Protein AF-A0A453GFB5-F1 (afdb_monomer_lite)

Secondary structure (DSSP, 8-state):
--SS----HHHHHHHHHHHHHHTTSS-HHHHHHHHHHHTT--TT--SSHHHHHHHHHHHHHTTS-TT-TTSPP---SS-----GGG----GGGGSTT----SSPP---S---PPPTT----SS----HHHH-SPPTT---HHHHHHHT-HHHHHHTTPPP-

InterPro domains:
  IPR001563 Peptidase S10, serine carboxypeptidase [PF00450] (1-159)
  IPR001563 Peptidase S10, serine carboxypeptidase [PTHR11802] (1-159)
  IPR029058 Alpha/Beta hydrolase fold [G3DSA:3.40.50.1820] (1-83)
  IPR029058 Alpha/Beta hydrolase fold [SSF53474] (1-159)

Sequence (161 aa):
MVGNGVCDTVFDGNALVPFAHGMGLISEEIYQQAFTTCDGNYWNASDGTCESALVKIDSLISELNIYDILEPCYHGRSIKEANPQNSKLPTSFKDLGTTNKPFPVRTRMLGRAWPLRAPVKAGRVPLWQEVASGVPCMSDEVATAWLDNDGVRSAIHAQSV

Organism: Aegilops tauschii subsp. strangulata (NCBI:txid200361)

Foldseek 3Di:
DDPPDQDDQQVVQLPPLVVCVVVVLDDPVLSVQLCVVCVSGNHPDPDDSNVVSVVVSCVSCVQADPVDRPDGQPDDPDPPPPPVPDPPPDPVVVCVPDDPDPDDDPPPPDPPDDQPSDHDDPDDDDDPVRVPDDRTSDDCPVVCVQCQDPVSCVVVVHDHD

Structure (mmCIF, N/CA/C/O backbone):
data_AF-A0A453GFB5-F1
#
_entry.id   AF-A0A453GFB5-F1
#
loop_
_atom_site.group_PDB
_atom_site.id
_atom_site.type_symbol
_atom_site.label_atom_id
_atom_site.label_alt_id
_atom_site.label_comp_id
_atom_site.label_asym_id
_atom_site.label_entity_id
_atom_site.label_seq_id
_atom_site.pdbx_PDB_ins_code
_atom_site.Cartn_x
_atom_site.Cartn_y
_atom_site.Cartn_z
_atom_site.occupancy
_atom_site.B_iso_or_equiv
_atom_site.auth_seq_id
_atom_site.auth_comp_id
_atom_site.auth_asym_id
_atom_site.auth_atom_id
_atom_site.pdbx_PDB_model_num
ATOM 1 N N . MET A 1 1 ? -9.211 -21.019 6.362 1.00 70.31 1 MET A N 1
ATOM 2 C CA . MET A 1 1 ? -9.403 -19.943 5.366 1.00 70.31 1 MET A CA 1
ATOM 3 C C . MET A 1 1 ? -8.608 -18.737 5.833 1.00 70.31 1 MET A C 1
ATOM 5 O O . MET A 1 1 ? -8.735 -18.387 7.000 1.00 70.31 1 MET A O 1
ATOM 9 N N . VAL A 1 2 ? -7.776 -18.160 4.967 1.00 74.31 2 VAL A N 1
ATOM 10 C CA . VAL A 1 2 ? -6.990 -16.945 5.242 1.00 74.31 2 VAL A CA 1
ATOM 11 C C . VAL A 1 2 ? -7.566 -15.836 4.364 1.00 74.31 2 VAL A C 1
ATOM 13 O O . VAL A 1 2 ? -7.739 -16.053 3.170 1.00 74.31 2 VAL A O 1
ATOM 16 N N . GLY A 1 3 ? -7.931 -14.697 4.954 1.00 76.62 3 GLY A N 1
ATOM 17 C CA . GLY A 1 3 ? -8.470 -13.542 4.227 1.00 76.62 3 GLY A CA 1
ATOM 18 C C . GLY A 1 3 ? -7.429 -12.433 4.143 1.00 76.62 3 GLY A C 1
ATOM 19 O O . GLY A 1 3 ? -6.826 -12.117 5.166 1.00 76.62 3 GLY A O 1
ATOM 20 N N . ASN A 1 4 ? -7.227 -11.873 2.946 1.00 78.00 4 ASN A N 1
ATOM 21 C CA . ASN A 1 4 ? -6.307 -10.762 2.655 1.00 78.00 4 ASN A CA 1
ATOM 22 C C . ASN A 1 4 ? -4.927 -10.934 3.325 1.00 78.00 4 ASN A C 1
ATOM 24 O O . ASN A 1 4 ? -4.412 -10.017 3.962 1.00 78.00 4 ASN A O 1
ATOM 28 N N . GLY A 1 5 ? -4.376 -12.150 3.254 1.00 78.62 5 GLY A N 1
ATOM 29 C CA . GLY A 1 5 ? -3.103 -12.488 3.881 1.00 78.62 5 GLY A CA 1
ATOM 30 C C . GLY A 1 5 ? -1.921 -12.052 3.024 1.00 78.62 5 GLY A C 1
ATOM 31 O O . GLY A 1 5 ? -1.943 -12.244 1.813 1.00 78.62 5 GLY A O 1
ATOM 32 N N . VAL A 1 6 ? -0.883 -11.528 3.671 1.00 80.44 6 VAL A N 1
ATOM 33 C CA . VAL A 1 6 ? 0.443 -11.367 3.063 1.00 80.44 6 VAL A CA 1
ATOM 34 C C . VAL A 1 6 ? 1.076 -12.753 2.974 1.00 80.44 6 VAL A C 1
ATOM 36 O O . VAL A 1 6 ? 1.199 -13.438 3.994 1.00 80.44 6 VAL A O 1
ATOM 39 N N . CYS A 1 7 ? 1.419 -13.182 1.766 1.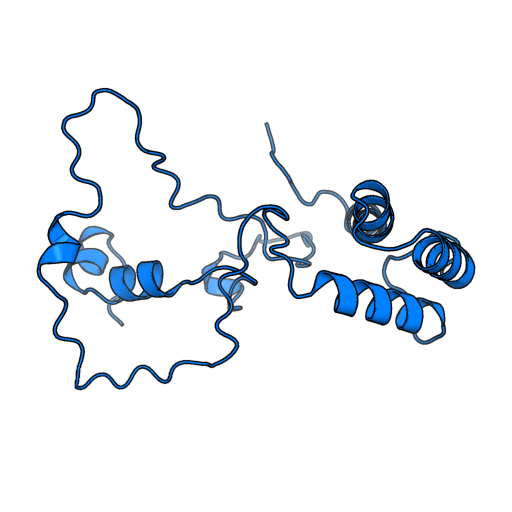00 81.44 7 CYS A N 1
ATOM 40 C CA . CYS A 1 7 ? 1.853 -14.546 1.472 1.00 81.44 7 CYS A CA 1
ATOM 41 C C . CYS A 1 7 ? 3.274 -14.594 0.909 1.00 81.44 7 CYS A C 1
ATOM 43 O O . CYS A 1 7 ? 4.041 -15.478 1.286 1.00 81.44 7 CYS A O 1
ATOM 45 N N . ASP A 1 8 ? 3.630 -13.655 0.033 1.00 87.44 8 ASP A N 1
ATOM 46 C CA . ASP A 1 8 ? 4.936 -13.608 -0.619 1.00 87.44 8 ASP A CA 1
ATOM 47 C C . ASP A 1 8 ? 5.337 -12.155 -0.861 1.00 87.44 8 ASP A C 1
ATOM 49 O O . ASP A 1 8 ? 4.633 -11.396 -1.519 1.00 87.44 8 ASP A O 1
ATOM 53 N N . THR A 1 9 ? 6.494 -11.756 -0.339 1.00 84.56 9 THR A N 1
ATOM 54 C CA . THR A 1 9 ? 6.912 -10.351 -0.360 1.00 84.56 9 THR A CA 1
ATOM 55 C C . THR A 1 9 ? 7.123 -9.806 -1.769 1.00 84.56 9 THR A C 1
ATOM 57 O O . THR A 1 9 ? 6.911 -8.619 -1.992 1.00 84.56 9 THR A O 1
ATOM 60 N N . VAL A 1 10 ? 7.538 -10.651 -2.717 1.00 89.88 10 VAL A N 1
ATOM 61 C CA . VAL A 1 10 ? 7.799 -10.233 -4.099 1.00 89.88 10 VAL A CA 1
ATOM 62 C C . VAL A 1 10 ? 6.486 -10.132 -4.863 1.00 89.88 10 VAL A C 1
ATOM 64 O O . VAL A 1 10 ? 6.251 -9.142 -5.553 1.00 89.88 10 VAL A O 1
ATOM 67 N N . PHE A 1 11 ? 5.613 -11.127 -4.728 1.00 89.69 11 PHE A N 1
ATOM 68 C CA . PHE A 1 11 ? 4.304 -11.135 -5.370 1.00 89.69 11 PHE A CA 1
ATOM 69 C C . PHE A 1 11 ? 3.411 -10.013 -4.829 1.00 89.69 11 PHE A C 1
ATOM 71 O O . PHE A 1 11 ? 2.910 -9.196 -5.602 1.00 89.69 11 PHE A O 1
ATOM 78 N N . ASP A 1 12 ? 3.278 -9.915 -3.505 1.00 88.62 12 ASP A N 1
ATOM 79 C CA . ASP A 1 12 ? 2.466 -8.890 -2.844 1.00 88.62 12 ASP A CA 1
ATOM 80 C C . ASP A 1 12 ? 3.045 -7.487 -3.091 1.00 88.62 12 ASP A C 1
ATOM 82 O O . ASP A 1 12 ? 2.302 -6.530 -3.313 1.00 88.62 12 ASP A O 1
ATOM 86 N N . GLY A 1 13 ? 4.377 -7.366 -3.128 1.00 87.94 13 GLY A N 1
ATOM 87 C CA . GLY A 1 13 ? 5.081 -6.124 -3.449 1.00 87.94 13 GLY A CA 1
ATOM 88 C C . GLY A 1 13 ? 4.827 -5.618 -4.870 1.00 87.94 13 GLY A C 1
ATOM 89 O O . GLY A 1 13 ? 4.761 -4.411 -5.093 1.00 87.94 13 GLY A O 1
ATOM 90 N N . ASN A 1 14 ? 4.624 -6.531 -5.819 1.00 92.75 14 ASN A N 1
ATOM 91 C CA . ASN A 1 14 ? 4.309 -6.208 -7.208 1.00 92.75 14 ASN A CA 1
ATOM 92 C C . ASN A 1 14 ? 2.813 -5.967 -7.468 1.00 92.75 14 ASN A C 1
ATOM 94 O O . ASN A 1 14 ? 2.451 -5.452 -8.524 1.00 92.75 14 ASN A O 1
ATOM 98 N N . ALA A 1 15 ? 1.929 -6.307 -6.529 1.00 92.62 15 ALA A N 1
ATOM 99 C CA . ALA A 1 15 ? 0.485 -6.276 -6.754 1.00 92.62 15 ALA A CA 1
ATOM 100 C C . ALA A 1 15 ? -0.138 -4.868 -6.682 1.00 92.62 15 ALA A C 1
ATOM 102 O O . ALA A 1 15 ? -1.193 -4.631 -7.272 1.00 92.62 15 ALA A O 1
ATOM 103 N N . LEU A 1 16 ? 0.491 -3.920 -5.976 1.00 91.19 16 LEU A N 1
ATOM 104 C CA . LEU A 1 16 ? -0.122 -2.617 -5.682 1.00 91.19 16 LEU A CA 1
ATOM 105 C C . LEU A 1 16 ? -0.322 -1.741 -6.928 1.00 91.19 16 LEU A C 1
ATOM 107 O O . LEU A 1 16 ? -1.389 -1.159 -7.104 1.00 91.19 16 LEU A O 1
ATOM 111 N N . VAL A 1 17 ? 0.689 -1.647 -7.794 1.00 95.19 17 VAL A N 1
ATOM 112 C CA . VAL A 1 17 ? 0.636 -0.830 -9.019 1.00 95.19 17 VAL A CA 1
ATOM 113 C C . VAL A 1 17 ? -0.466 -1.297 -9.986 1.00 95.19 17 VAL A C 1
ATOM 115 O O . VAL A 1 17 ? -1.300 -0.469 -10.362 1.00 95.19 17 VAL A O 1
ATOM 118 N N . PRO A 1 18 ? -0.557 -2.591 -10.363 1.00 96.38 18 PRO A N 1
ATOM 119 C CA . PRO A 1 18 ? -1.638 -3.061 -11.225 1.00 96.38 18 PRO A CA 1
ATOM 120 C C . PRO A 1 18 ? -3.011 -2.991 -10.543 1.00 96.38 18 PRO A C 1
ATOM 122 O O . PRO A 1 18 ? -3.999 -2.718 -11.222 1.00 96.38 18 PRO A O 1
ATOM 125 N N . PHE A 1 19 ? -3.094 -3.165 -9.218 1.00 95.38 19 PHE A N 1
ATOM 126 C CA . PHE A 1 19 ? -4.338 -2.937 -8.476 1.00 95.38 19 PHE A CA 1
ATOM 127 C C . PHE A 1 19 ? -4.804 -1.479 -8.586 1.00 95.38 19 PHE A C 1
ATOM 129 O O . PHE A 1 19 ? -5.955 -1.228 -8.942 1.00 95.38 19 PHE A O 1
ATOM 136 N N . ALA A 1 20 ? -3.914 -0.515 -8.333 1.00 96.00 20 ALA A N 1
ATOM 137 C CA . ALA A 1 20 ? -4.237 0.907 -8.412 1.00 96.00 20 ALA A CA 1
ATOM 138 C C . ALA A 1 20 ? -4.720 1.302 -9.814 1.00 96.00 20 ALA A C 1
ATOM 140 O O . ALA A 1 20 ? -5.684 2.055 -9.943 1.00 96.00 20 ALA A O 1
ATOM 141 N N . HIS A 1 21 ? -4.101 0.749 -10.859 1.00 97.56 21 HIS A N 1
ATOM 142 C CA . HIS A 1 21 ? -4.549 0.954 -12.231 1.00 97.56 21 HIS A CA 1
ATOM 143 C C . HIS A 1 21 ? -5.917 0.308 -12.505 1.00 97.56 21 HIS A C 1
ATOM 145 O O . HIS A 1 21 ? -6.826 0.976 -12.992 1.00 97.56 21 HIS A O 1
ATOM 151 N N . GLY A 1 22 ? -6.103 -0.963 -12.134 1.00 96.94 22 GLY A N 1
ATOM 152 C CA . GLY A 1 22 ? -7.358 -1.693 -12.351 1.00 96.94 22 GLY A CA 1
ATOM 153 C C . GLY A 1 22 ? -8.564 -1.093 -11.622 1.00 96.94 22 GLY A C 1
ATOM 154 O O . GLY A 1 22 ? -9.695 -1.236 -12.082 1.00 96.94 22 GLY A O 1
ATOM 155 N N . MET A 1 23 ? -8.323 -0.380 -10.520 1.00 95.81 23 MET A N 1
ATOM 156 C CA . MET A 1 23 ? -9.341 0.363 -9.772 1.00 95.81 23 MET A CA 1
ATOM 157 C C . MET A 1 23 ? -9.511 1.818 -10.242 1.00 95.81 23 MET A C 1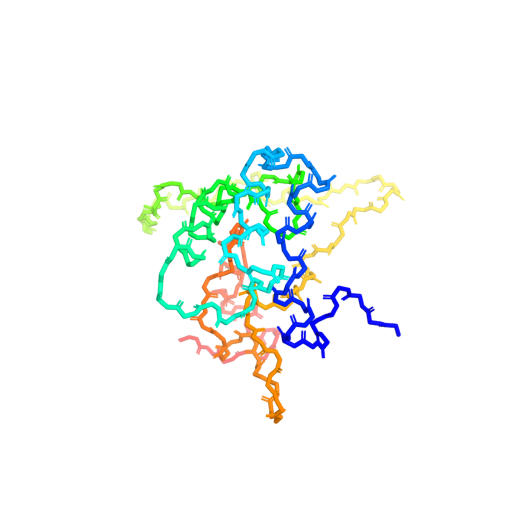
ATOM 159 O O . MET A 1 23 ? -10.326 2.545 -9.678 1.00 95.81 23 MET A O 1
ATOM 163 N N . GLY A 1 24 ? -8.759 2.258 -11.257 1.00 96.06 24 GLY A N 1
ATOM 164 C CA . GLY A 1 24 ? -8.829 3.617 -11.801 1.00 96.06 24 GLY A CA 1
ATOM 165 C C . GLY A 1 24 ? -8.260 4.702 -10.881 1.00 96.06 24 GLY A C 1
ATOM 166 O O . GLY A 1 24 ? -8.620 5.867 -11.022 1.00 96.06 24 GLY A O 1
ATOM 167 N N . LEU A 1 25 ? -7.392 4.339 -9.930 1.00 95.88 25 LEU A N 1
ATOM 168 C CA . LEU A 1 25 ? -6.759 5.278 -8.992 1.00 95.88 25 LEU A CA 1
ATOM 169 C C . LEU A 1 25 ? -5.580 6.033 -9.624 1.00 95.88 25 LEU A C 1
ATOM 171 O O . LEU A 1 25 ? -5.207 7.108 -9.160 1.00 95.88 25 LEU A O 1
ATOM 175 N N . ILE A 1 26 ? -4.993 5.475 -10.684 1.00 97.56 26 ILE A N 1
ATOM 176 C CA . ILE A 1 26 ? -3.927 6.086 -11.486 1.00 97.56 26 ILE A CA 1
ATOM 177 C C . ILE A 1 26 ? -4.282 6.006 -12.975 1.00 97.56 26 ILE A C 1
ATOM 179 O O . ILE A 1 26 ? -5.003 5.099 -13.389 1.00 97.56 26 ILE A O 1
ATOM 183 N N . SER A 1 27 ? -3.780 6.948 -13.782 1.00 98.12 27 SER A N 1
ATOM 184 C CA . SER A 1 27 ? -4.019 6.946 -15.231 1.00 98.12 27 SER A CA 1
ATOM 185 C C . SER A 1 27 ? -3.197 5.875 -15.954 1.00 98.12 27 SER A C 1
ATOM 187 O O . SER A 1 27 ? -2.142 5.454 -15.470 1.00 98.12 27 SER A O 1
ATOM 189 N N . GLU A 1 28 ? -3.652 5.490 -17.151 1.00 98.06 28 GLU A N 1
ATOM 190 C CA . GLU A 1 28 ? -2.919 4.599 -18.062 1.00 98.06 28 GLU A CA 1
ATOM 191 C C . GLU A 1 28 ? -1.496 5.122 -18.325 1.00 98.06 28 GLU A C 1
ATOM 193 O O . GLU A 1 28 ? -0.548 4.344 -18.318 1.00 98.06 28 GLU A O 1
ATOM 198 N N . GLU A 1 29 ? -1.298 6.440 -18.480 1.00 98.06 29 GLU A N 1
ATOM 199 C CA . GLU A 1 29 ? 0.047 6.981 -18.730 1.00 98.06 29 GLU A CA 1
ATOM 200 C C . GLU A 1 29 ? 0.984 6.774 -17.535 1.00 98.06 29 GLU A C 1
ATOM 202 O O . GLU A 1 29 ? 2.157 6.446 -17.716 1.00 98.06 29 GLU A O 1
ATOM 207 N N . ILE A 1 30 ? 0.478 6.947 -16.308 1.00 97.75 30 ILE A N 1
ATOM 208 C CA . ILE A 1 30 ? 1.256 6.727 -15.081 1.00 97.75 30 ILE A CA 1
ATOM 209 C C . ILE A 1 30 ? 1.592 5.243 -14.935 1.00 97.75 30 ILE A C 1
ATOM 211 O O . ILE A 1 30 ? 2.728 4.902 -14.596 1.00 97.75 30 ILE A O 1
ATOM 215 N N . TYR A 1 31 ? 0.627 4.368 -15.220 1.00 97.81 31 TYR A N 1
ATOM 216 C CA . TYR A 1 31 ? 0.833 2.926 -15.196 1.00 97.81 31 TYR A CA 1
ATOM 217 C C . TYR A 1 31 ? 1.886 2.489 -16.222 1.00 97.81 31 TYR A C 1
ATOM 219 O O . TYR A 1 31 ? 2.847 1.818 -15.849 1.00 97.81 31 TYR A O 1
ATOM 227 N N . GLN A 1 32 ? 1.775 2.924 -17.480 1.00 97.75 32 GLN A N 1
ATOM 228 C CA . GLN A 1 32 ? 2.739 2.586 -18.533 1.00 97.75 32 GLN A CA 1
ATOM 229 C C . GLN A 1 32 ? 4.132 3.143 -18.244 1.00 97.75 32 GLN A C 1
ATOM 231 O O . GLN A 1 32 ? 5.133 2.462 -18.484 1.00 97.75 32 GLN A O 1
ATOM 236 N N . GLN A 1 33 ? 4.210 4.352 -17.678 1.00 96.12 33 GLN A N 1
ATOM 237 C CA . GLN A 1 33 ? 5.474 4.930 -17.231 1.00 96.12 33 GLN A CA 1
ATOM 238 C C . GLN A 1 33 ? 6.144 4.019 -16.198 1.00 96.12 33 GLN A C 1
ATOM 240 O O . GLN A 1 33 ? 7.303 3.663 -16.385 1.00 96.12 33 GLN A O 1
ATOM 245 N N . ALA A 1 34 ? 5.420 3.617 -15.150 1.00 96.06 34 ALA A N 1
ATOM 246 C CA . ALA A 1 34 ? 5.948 2.731 -14.116 1.00 96.06 34 ALA A CA 1
ATOM 247 C C . ALA A 1 34 ? 6.274 1.333 -14.658 1.00 96.06 34 ALA A C 1
ATOM 249 O O . ALA A 1 34 ? 7.317 0.780 -14.333 1.00 96.06 34 ALA A O 1
ATOM 250 N N . PHE A 1 35 ? 5.420 0.762 -15.510 1.00 95.94 35 PHE A N 1
ATOM 251 C CA . PHE A 1 35 ? 5.669 -0.531 -16.149 1.00 95.94 35 PHE A CA 1
ATOM 252 C C . PHE A 1 35 ? 6.975 -0.517 -16.954 1.00 95.94 35 PHE A C 1
ATOM 254 O O . PHE A 1 35 ? 7.787 -1.426 -16.814 1.00 95.94 35 PHE A O 1
ATOM 261 N N . THR A 1 36 ? 7.210 0.547 -17.726 1.00 95.94 36 THR A N 1
ATOM 262 C CA . THR A 1 36 ? 8.412 0.696 -18.557 1.00 95.94 36 THR A CA 1
ATOM 263 C C . THR A 1 36 ? 9.663 0.960 -17.722 1.00 95.94 36 THR A C 1
ATOM 265 O O . THR A 1 36 ? 10.703 0.360 -17.975 1.00 95.94 36 THR A O 1
ATOM 268 N N . THR A 1 37 ? 9.600 1.859 -16.733 1.00 94.88 37 THR A N 1
ATOM 269 C CA . THR A 1 37 ? 10.783 2.201 -15.924 1.00 94.88 37 THR A CA 1
ATOM 270 C C . THR A 1 37 ? 11.177 1.096 -14.954 1.00 94.88 37 THR A C 1
ATOM 272 O O . THR A 1 37 ? 12.353 1.000 -14.613 1.00 94.88 37 THR A O 1
ATOM 275 N N . CYS A 1 38 ? 10.219 0.276 -14.521 1.00 94.38 38 CYS A N 1
ATOM 276 C CA . CYS A 1 38 ? 10.434 -0.817 -13.577 1.00 94.38 38 CYS A CA 1
ATOM 277 C C . CYS A 1 38 ? 10.519 -2.203 -14.238 1.00 94.38 38 CYS A C 1
ATOM 279 O O . CYS A 1 38 ? 10.667 -3.189 -13.524 1.00 94.38 38 CYS A O 1
ATOM 281 N N . ASP A 1 39 ? 10.390 -2.302 -15.567 1.00 93.56 39 ASP A N 1
ATOM 282 C CA . ASP A 1 39 ? 10.349 -3.573 -16.316 1.00 93.56 39 ASP A CA 1
ATOM 283 C C . ASP A 1 39 ? 9.330 -4.577 -15.731 1.00 93.56 39 ASP A C 1
ATOM 285 O O . ASP A 1 39 ? 9.591 -5.766 -15.549 1.00 93.56 39 ASP A O 1
ATOM 289 N N . GLY A 1 40 ? 8.169 -4.058 -15.319 1.00 90.50 40 GLY A N 1
ATOM 290 C CA . GLY A 1 40 ? 7.122 -4.830 -14.643 1.00 90.50 40 GLY A CA 1
ATOM 291 C C . GLY A 1 40 ? 7.450 -5.320 -13.222 1.00 90.50 40 GLY A C 1
ATOM 292 O O . GLY A 1 40 ? 6.623 -6.021 -12.640 1.00 90.50 40 GLY A O 1
ATOM 293 N N . ASN A 1 41 ? 8.602 -4.958 -12.642 1.00 93.31 41 ASN A N 1
ATOM 294 C CA . ASN A 1 41 ? 8.989 -5.289 -11.269 1.00 93.31 41 ASN A CA 1
ATOM 295 C C . ASN A 1 41 ? 9.032 -4.042 -10.367 1.00 93.31 41 ASN A C 1
ATOM 297 O O . ASN A 1 41 ? 10.019 -3.316 -10.286 1.00 93.31 41 ASN A O 1
ATOM 301 N N . TYR A 1 42 ? 7.943 -3.826 -9.645 1.00 92.81 42 TYR A N 1
ATOM 302 C CA . TYR A 1 42 ? 7.732 -2.754 -8.675 1.00 92.81 42 TYR A CA 1
ATOM 303 C C . TYR A 1 42 ? 8.285 -3.081 -7.278 1.00 92.81 42 TYR A C 1
ATOM 305 O O . TYR A 1 42 ? 8.305 -2.217 -6.400 1.00 92.81 42 TYR A O 1
ATOM 313 N N . TRP A 1 43 ? 8.703 -4.327 -7.039 1.00 91.25 43 TRP A N 1
ATOM 314 C CA . TRP A 1 43 ? 9.239 -4.755 -5.751 1.00 91.25 43 TRP A CA 1
ATOM 315 C C . TRP A 1 43 ? 10.730 -4.439 -5.619 1.00 91.25 43 TRP A C 1
ATOM 317 O O . TRP A 1 43 ? 11.530 -4.782 -6.487 1.00 91.25 43 TRP A O 1
ATOM 327 N N . ASN A 1 44 ? 11.108 -3.869 -4.468 1.00 85.31 44 ASN A N 1
ATOM 328 C CA . ASN A 1 44 ? 12.500 -3.588 -4.103 1.00 85.31 44 ASN A CA 1
ATOM 329 C C . ASN A 1 44 ? 13.264 -2.819 -5.199 1.00 85.31 44 ASN A C 1
ATOM 331 O O . ASN A 1 44 ? 14.421 -3.123 -5.491 1.00 85.31 44 ASN A O 1
ATOM 335 N N . ALA A 1 45 ? 12.586 -1.852 -5.823 1.00 84.69 45 ALA A N 1
ATOM 336 C CA . ALA A 1 45 ? 13.202 -0.950 -6.778 1.00 84.69 45 ALA A CA 1
ATOM 337 C C . ALA A 1 45 ? 14.321 -0.165 -6.085 1.00 84.69 45 ALA A C 1
ATOM 339 O O . ALA A 1 45 ? 14.077 0.535 -5.103 1.00 84.69 45 ALA A O 1
ATOM 340 N N . SER A 1 46 ? 15.542 -0.306 -6.587 1.00 73.25 46 SER A N 1
ATOM 341 C CA . SER A 1 46 ? 16.700 0.470 -6.155 1.00 73.25 46 SER A CA 1
ATOM 342 C C . SER A 1 46 ? 16.829 1.759 -6.969 1.00 73.25 46 SER A C 1
ATOM 344 O O . SER A 1 46 ? 16.420 1.801 -8.132 1.00 73.25 46 SER A O 1
ATOM 346 N N . ASP A 1 47 ? 17.390 2.784 -6.321 1.00 68.19 47 ASP A N 1
ATOM 347 C CA . ASP A 1 47 ? 17.591 4.170 -6.758 1.00 68.19 47 ASP A CA 1
ATOM 348 C C . ASP A 1 47 ? 17.510 4.407 -8.277 1.00 68.19 47 ASP A C 1
ATOM 350 O O . AS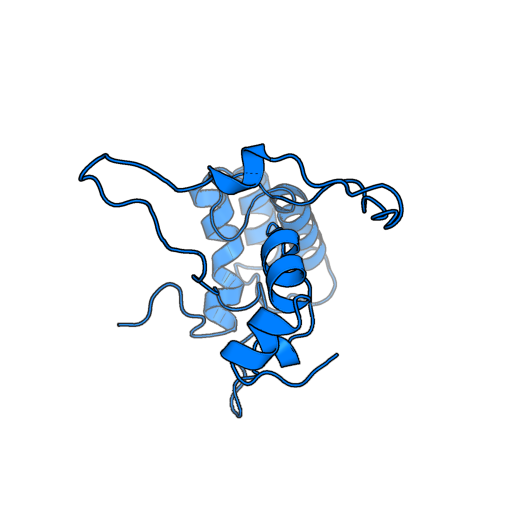P A 1 47 ? 18.308 3.882 -9.062 1.00 68.19 47 ASP A O 1
ATOM 354 N N . GLY A 1 48 ? 16.566 5.255 -8.703 1.00 87.88 48 GLY A N 1
ATOM 355 C CA . GLY A 1 48 ? 16.443 5.652 -10.108 1.00 87.88 48 GLY A CA 1
ATOM 356 C C . GLY A 1 48 ? 15.050 6.100 -10.555 1.00 87.88 48 GLY A C 1
ATOM 357 O O . GLY A 1 48 ? 14.217 6.585 -9.786 1.00 87.88 48 GLY A O 1
ATOM 358 N N . THR A 1 49 ? 14.788 5.953 -11.857 1.00 91.88 49 THR A N 1
ATOM 359 C CA . THR A 1 49 ? 13.525 6.363 -12.497 1.00 91.88 49 THR A CA 1
ATOM 360 C C . THR A 1 49 ? 12.343 5.474 -12.111 1.00 91.88 49 THR A C 1
ATOM 362 O O . THR A 1 49 ? 11.216 5.970 -12.064 1.00 91.88 49 THR A O 1
ATOM 365 N N . CYS A 1 50 ? 12.578 4.193 -11.803 1.00 93.69 50 CYS A N 1
ATOM 366 C CA . CYS A 1 50 ? 11.548 3.301 -11.267 1.00 93.69 50 CYS A CA 1
ATOM 367 C C . CYS A 1 50 ? 11.083 3.772 -9.884 1.00 93.69 50 CYS A C 1
ATOM 369 O O . CYS A 1 50 ? 9.896 4.019 -9.697 1.00 93.69 50 CYS A O 1
ATOM 371 N N . GLU A 1 51 ? 12.011 4.007 -8.952 1.00 93.69 51 GLU A N 1
ATOM 372 C CA . GLU A 1 51 ? 11.688 4.530 -7.619 1.00 93.69 51 GLU A CA 1
ATOM 373 C C . GLU A 1 51 ? 10.905 5.847 -7.709 1.00 93.69 51 GLU A C 1
ATOM 375 O O . GLU A 1 51 ? 9.858 5.995 -7.084 1.00 93.69 51 GLU A O 1
ATOM 380 N N . SER A 1 52 ? 11.339 6.771 -8.571 1.00 94.50 52 SER A N 1
ATOM 381 C CA . SER A 1 52 ? 10.633 8.041 -8.794 1.00 94.50 52 SER A CA 1
ATOM 382 C C . SER A 1 52 ? 9.191 7.837 -9.287 1.00 94.50 52 SER A C 1
ATOM 384 O O . SER A 1 52 ? 8.279 8.554 -8.867 1.00 94.50 52 SER A O 1
ATOM 386 N N . ALA A 1 53 ? 8.963 6.856 -10.167 1.00 95.25 53 ALA A N 1
ATOM 387 C CA . ALA A 1 53 ? 7.624 6.503 -10.635 1.00 95.25 53 ALA A CA 1
ATOM 388 C C . ALA A 1 53 ? 6.773 5.887 -9.511 1.00 95.25 53 ALA A C 1
ATOM 390 O O . ALA A 1 53 ? 5.599 6.238 -9.372 1.00 95.25 53 ALA A O 1
ATOM 391 N N . LEU A 1 54 ? 7.364 5.034 -8.671 1.00 95.12 54 LEU A N 1
ATOM 392 C CA . LEU A 1 54 ? 6.689 4.424 -7.524 1.00 95.12 54 LEU A CA 1
ATOM 393 C C . LEU A 1 54 ? 6.332 5.452 -6.447 1.00 95.12 54 LEU A C 1
ATOM 395 O O . LEU A 1 54 ? 5.206 5.436 -5.958 1.00 95.12 54 LEU A O 1
ATOM 399 N N . VAL A 1 55 ? 7.227 6.391 -6.130 1.00 93.94 55 VAL A N 1
ATOM 400 C CA . VAL A 1 55 ? 6.958 7.500 -5.195 1.00 93.94 55 VAL A CA 1
ATOM 401 C C . VAL A 1 55 ? 5.814 8.373 -5.705 1.00 93.94 55 VAL A C 1
ATOM 403 O O . VAL A 1 55 ? 4.935 8.763 -4.936 1.00 93.94 55 VAL A O 1
ATOM 406 N N . LYS A 1 56 ? 5.777 8.649 -7.014 1.00 95.38 56 LYS A N 1
ATOM 407 C CA . LYS A 1 56 ? 4.663 9.378 -7.628 1.00 95.38 56 LYS A CA 1
ATOM 408 C C . LYS A 1 56 ? 3.344 8.622 -7.447 1.00 95.38 56 LYS A C 1
ATOM 410 O O . LYS A 1 56 ? 2.369 9.235 -7.020 1.00 95.38 56 LYS A O 1
ATOM 415 N N . ILE A 1 57 ? 3.310 7.318 -7.727 1.00 95.38 57 ILE A N 1
ATOM 416 C CA . ILE A 1 57 ? 2.114 6.487 -7.509 1.00 95.38 57 ILE A CA 1
ATOM 417 C C . ILE A 1 57 ? 1.702 6.508 -6.035 1.00 95.38 57 ILE A C 1
ATOM 419 O O . ILE A 1 57 ? 0.533 6.752 -5.750 1.00 95.38 57 ILE A O 1
ATOM 423 N N . ASP A 1 58 ? 2.648 6.325 -5.112 1.00 91.88 58 ASP A N 1
ATOM 424 C CA . ASP A 1 58 ? 2.385 6.335 -3.671 1.00 91.88 58 ASP A CA 1
ATOM 425 C C . ASP A 1 58 ? 1.756 7.657 -3.225 1.00 91.88 58 ASP A C 1
ATOM 427 O O . ASP A 1 58 ? 0.744 7.668 -2.529 1.00 91.88 58 ASP A O 1
ATOM 431 N N . SER A 1 59 ? 2.283 8.785 -3.711 1.00 92.25 59 SER A N 1
ATOM 432 C CA . SER A 1 59 ? 1.736 10.105 -3.394 1.00 92.25 59 SER A CA 1
ATOM 433 C C . SER A 1 59 ? 0.283 10.280 -3.853 1.00 92.25 59 SER A C 1
ATOM 435 O O . SER A 1 59 ? -0.512 10.872 -3.124 1.00 92.25 59 SER A O 1
ATOM 437 N N . LEU A 1 60 ? -0.091 9.719 -5.009 1.00 92.31 60 LEU A N 1
ATOM 438 C CA . LEU A 1 60 ? -1.445 9.826 -5.567 1.00 92.31 60 LEU A CA 1
ATOM 439 C C . LEU A 1 60 ? -2.477 9.031 -4.765 1.00 92.31 60 LEU A C 1
ATOM 441 O O . LEU A 1 60 ? -3.627 9.453 -4.664 1.00 92.31 60 LEU A O 1
ATOM 445 N N . ILE A 1 61 ? -2.070 7.902 -4.186 1.00 90.25 61 ILE A N 1
ATOM 446 C CA . ILE A 1 61 ? -2.955 7.030 -3.402 1.00 90.25 61 ILE A CA 1
ATOM 447 C C . ILE A 1 61 ? -2.816 7.235 -1.887 1.00 90.25 61 ILE A C 1
ATOM 449 O O . ILE A 1 61 ? -3.539 6.604 -1.122 1.00 90.25 61 ILE A O 1
ATOM 453 N N . SER A 1 62 ? -1.922 8.124 -1.446 1.00 86.00 62 SER A N 1
ATOM 454 C CA . SER A 1 62 ? -1.589 8.332 -0.028 1.00 86.00 62 SER A CA 1
ATOM 455 C C . SER A 1 62 ? -2.751 8.835 0.835 1.00 86.00 62 SER A C 1
ATOM 457 O O . SER A 1 62 ? -2.776 8.575 2.036 1.00 86.00 62 SER A O 1
ATOM 459 N N . GLU A 1 63 ? -3.722 9.537 0.243 1.00 80.69 63 GLU A N 1
ATOM 460 C CA . GLU A 1 63 ? -4.897 10.051 0.962 1.00 80.69 63 GLU A CA 1
ATOM 461 C C . GLU A 1 63 ? -6.064 9.048 1.007 1.00 80.69 63 GLU A C 1
ATOM 463 O O . GLU A 1 63 ? -7.077 9.303 1.664 1.00 80.69 63 GLU A O 1
ATOM 468 N N . LEU A 1 64 ? -5.943 7.907 0.322 1.00 84.06 64 LEU A N 1
ATOM 469 C CA . LEU A 1 64 ? -6.972 6.873 0.312 1.00 84.06 64 LEU A CA 1
ATOM 470 C C . LEU A 1 64 ? -6.845 5.968 1.533 1.00 84.06 64 LEU A C 1
ATOM 472 O O . LEU A 1 64 ? -5.751 5.641 1.995 1.00 84.06 64 LEU A O 1
ATOM 476 N N . ASN A 1 65 ? -7.987 5.482 2.015 1.00 81.50 65 ASN A N 1
ATOM 477 C CA . ASN A 1 65 ? -7.985 4.395 2.976 1.00 81.50 65 ASN A CA 1
ATOM 478 C C . ASN A 1 65 ? -7.547 3.104 2.275 1.00 81.50 65 ASN A C 1
ATOM 480 O O . ASN A 1 65 ? -8.288 2.481 1.525 1.00 81.50 65 ASN A O 1
ATOM 484 N N . ILE A 1 66 ? -6.313 2.690 2.531 1.00 79.94 66 ILE A N 1
ATOM 485 C CA . ILE A 1 66 ? -5.731 1.504 1.900 1.00 79.94 66 ILE A CA 1
ATOM 486 C C . ILE A 1 66 ? -6.346 0.177 2.372 1.00 79.94 66 ILE A C 1
ATOM 488 O O . ILE A 1 66 ? -6.152 -0.855 1.732 1.00 79.94 66 ILE A O 1
ATOM 492 N N . TYR A 1 67 ? -7.077 0.184 3.487 1.00 78.69 67 TYR A N 1
ATOM 493 C CA . TYR A 1 67 ? -7.796 -0.994 3.973 1.00 78.69 67 TYR A CA 1
ATOM 494 C C . TYR A 1 67 ? -9.162 -1.147 3.303 1.00 78.69 67 TYR A C 1
ATOM 496 O O . TYR A 1 67 ? -9.635 -2.271 3.142 1.00 78.69 67 TYR A O 1
ATOM 504 N N . ASP A 1 68 ? -9.771 -0.028 2.908 1.00 84.31 68 ASP A N 1
ATOM 505 C CA . ASP A 1 68 ? -10.995 0.030 2.116 1.00 84.31 68 ASP A CA 1
ATOM 506 C C . ASP A 1 68 ? -11.051 1.361 1.357 1.00 84.31 68 ASP A C 1
ATOM 508 O O . ASP A 1 68 ? -11.344 2.406 1.934 1.00 84.31 68 ASP A O 1
ATOM 512 N N . ILE A 1 69 ? -10.781 1.319 0.052 1.00 86.44 69 ILE A N 1
ATOM 513 C CA . ILE A 1 69 ? -10.647 2.519 -0.787 1.00 86.44 69 ILE A CA 1
ATOM 514 C C . ILE A 1 69 ? -11.944 3.332 -0.920 1.00 86.44 69 ILE A C 1
ATOM 516 O O . ILE A 1 69 ? -11.906 4.453 -1.425 1.00 86.44 69 ILE A O 1
ATOM 520 N N . LEU A 1 70 ? -13.089 2.772 -0.514 1.00 86.25 70 LEU A N 1
ATOM 521 C CA . LEU A 1 70 ? -14.392 3.436 -0.553 1.00 86.25 70 LEU A CA 1
ATOM 522 C C . LEU A 1 70 ? -14.783 4.047 0.800 1.00 86.25 70 LEU A C 1
ATOM 524 O O . LEU A 1 70 ? -15.759 4.797 0.871 1.00 86.25 70 LEU A O 1
ATOM 528 N N . GLU A 1 71 ? -14.046 3.742 1.869 1.00 79.75 71 GLU A N 1
ATOM 529 C CA . GLU A 1 71 ? -14.256 4.320 3.195 1.00 79.75 71 GLU A CA 1
ATOM 530 C C . GLU A 1 71 ? -13.368 5.562 3.412 1.00 79.75 71 GLU A C 1
ATOM 532 O O . GLU A 1 71 ? -12.279 5.680 2.842 1.00 79.75 71 GLU A O 1
ATOM 537 N N . PRO A 1 72 ? -13.800 6.520 4.253 1.00 74.19 72 PRO A N 1
ATOM 538 C CA . PRO A 1 72 ? -12.983 7.681 4.574 1.00 74.19 72 PRO A CA 1
ATOM 539 C C . PRO A 1 72 ? -11.705 7.276 5.319 1.00 74.19 72 PRO A C 1
ATOM 541 O O . PRO A 1 72 ? -11.711 6.404 6.187 1.00 74.19 72 PRO A O 1
ATOM 544 N N . CYS A 1 73 ? -10.610 7.965 5.014 1.00 72.12 73 CYS A N 1
ATOM 545 C CA . CYS A 1 73 ? -9.376 7.881 5.780 1.00 72.12 73 CYS A CA 1
ATOM 546 C C . CYS A 1 73 ? -9.474 8.816 6.998 1.00 72.12 73 CYS A C 1
ATOM 548 O O . CYS A 1 73 ? -9.635 10.027 6.847 1.00 72.12 73 CYS A O 1
ATOM 550 N N . TYR A 1 74 ? -9.373 8.281 8.217 1.00 64.62 74 TYR A N 1
ATOM 551 C CA . TYR A 1 74 ? -9.575 9.054 9.455 1.00 64.62 74 TYR A CA 1
ATOM 552 C C . TYR A 1 74 ? -8.344 9.852 9.917 1.00 64.62 74 TYR A C 1
ATOM 554 O O . TYR A 1 74 ? -8.286 10.303 11.060 1.00 64.62 74 TYR A O 1
ATOM 562 N N . HIS A 1 75 ? -7.363 10.071 9.039 1.00 59.44 75 HIS A N 1
ATOM 563 C CA . HIS A 1 75 ? -6.258 10.978 9.326 1.00 59.44 75 HIS A CA 1
ATOM 564 C C . HIS A 1 75 ? -6.777 12.415 9.452 1.00 59.44 75 HIS A C 1
ATOM 566 O O . HIS A 1 75 ? -7.099 13.078 8.465 1.00 59.44 75 HIS A O 1
ATOM 572 N N . GLY A 1 76 ? -6.826 12.939 10.675 1.00 47.25 76 GLY A N 1
ATOM 573 C CA . GLY A 1 76 ? -6.883 14.381 10.859 1.00 47.25 76 GLY A CA 1
ATOM 574 C C . GLY A 1 76 ? -5.621 15.002 10.254 1.00 47.25 76 GLY A C 1
ATOM 575 O O . GLY A 1 76 ? -4.523 14.730 10.726 1.00 47.25 76 GLY A O 1
ATOM 576 N N . ARG A 1 77 ? -5.759 15.878 9.246 1.00 41.75 77 ARG A N 1
ATOM 577 C CA . ARG A 1 77 ? -4.653 16.724 8.730 1.00 41.75 77 ARG A CA 1
ATOM 578 C C . ARG A 1 77 ? -4.015 17.615 9.814 1.00 41.75 77 ARG A C 1
ATOM 580 O O . ARG A 1 77 ? -2.973 18.214 9.587 1.00 41.75 77 ARG A O 1
ATOM 587 N N . SER A 1 78 ? -4.625 17.689 10.994 1.00 39.78 78 SER A N 1
ATOM 588 C CA . SER A 1 78 ? -4.037 18.215 12.218 1.00 39.78 78 SER A CA 1
ATOM 589 C C . SER A 1 78 ? -3.957 17.092 13.248 1.00 39.78 78 SER A C 1
ATOM 591 O O . SER A 1 78 ? -4.993 16.504 13.576 1.00 39.78 78 SER A O 1
ATOM 593 N N . ILE A 1 79 ? 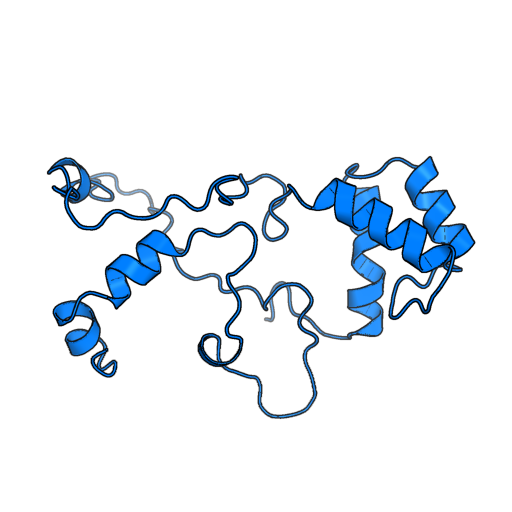-2.784 16.875 13.843 1.00 40.16 79 ILE A N 1
ATOM 594 C CA . ILE A 1 79 ? -2.720 16.361 15.213 1.00 40.16 79 ILE A CA 1
ATOM 595 C C . ILE A 1 79 ? -3.555 17.344 16.036 1.00 40.16 79 ILE A C 1
ATOM 597 O O . ILE A 1 79 ? -3.143 18.483 16.251 1.00 40.16 79 ILE A O 1
ATOM 601 N N . LYS A 1 80 ? -4.779 16.970 16.413 1.00 40.81 80 LYS A N 1
ATOM 602 C CA . LYS A 1 80 ? -5.478 17.729 17.442 1.00 40.81 80 LYS A CA 1
ATOM 603 C C . LYS A 1 80 ? -4.719 17.418 18.718 1.00 40.81 80 LYS A C 1
ATOM 605 O O . LYS A 1 80 ? -4.816 16.306 19.223 1.00 40.81 80 LYS A O 1
ATOM 610 N N . GLU A 1 81 ? -3.927 18.369 19.202 1.00 36.19 81 GLU A N 1
ATOM 611 C CA . GLU A 1 81 ? -3.425 18.315 20.569 1.00 36.19 81 GLU A CA 1
ATOM 612 C C . GLU A 1 81 ? -4.646 18.162 21.477 1.00 36.19 81 GLU A C 1
ATOM 614 O O . GLU A 1 81 ? -5.463 19.077 21.622 1.00 36.19 81 GLU A O 1
ATOM 619 N N . ALA A 1 82 ? -4.832 16.964 22.025 1.00 37.69 82 ALA A N 1
ATOM 620 C CA . ALA A 1 82 ? -5.855 16.729 23.019 1.00 37.69 82 ALA A CA 1
ATOM 621 C C . ALA A 1 82 ? -5.451 17.527 24.261 1.00 37.69 82 ALA A C 1
ATOM 623 O O . ALA A 1 82 ? -4.617 17.086 25.043 1.00 37.69 82 ALA A O 1
ATOM 624 N N . ASN A 1 83 ? -6.008 18.729 24.424 1.00 39.34 83 ASN A N 1
ATOM 625 C CA . ASN A 1 83 ? -5.893 19.476 25.668 1.00 39.34 83 ASN A CA 1
ATOM 626 C C . ASN A 1 83 ? -6.783 18.775 26.717 1.00 39.34 83 ASN A C 1
ATOM 628 O O . ASN A 1 83 ? -8.013 18.860 26.608 1.00 39.34 83 ASN A O 1
ATOM 632 N N . PRO A 1 84 ? -6.218 18.080 27.724 1.00 46.97 84 PRO A N 1
ATOM 633 C CA . PRO A 1 84 ? -6.983 17.194 28.608 1.00 46.97 84 PRO A CA 1
ATOM 634 C C . PRO A 1 84 ? -7.945 17.933 29.546 1.00 46.97 84 PRO A C 1
ATOM 636 O O . PRO A 1 84 ? -8.741 17.310 30.239 1.00 46.97 84 PRO A O 1
ATOM 639 N N . GLN A 1 85 ? -7.888 19.265 29.591 1.00 47.41 85 GLN A N 1
ATOM 640 C CA . GLN A 1 85 ? -8.593 20.069 30.589 1.00 47.41 85 GLN A CA 1
ATOM 641 C C . GLN A 1 85 ? -10.032 20.457 30.206 1.00 47.41 85 GLN A C 1
ATOM 643 O O . GLN A 1 85 ? -10.675 21.189 30.953 1.00 47.41 85 GLN A O 1
ATOM 648 N N . ASN A 1 86 ? -10.571 19.978 29.075 1.00 46.84 86 ASN A N 1
ATOM 649 C CA . ASN A 1 86 ? -11.924 20.343 28.621 1.00 46.84 86 ASN A CA 1
ATOM 650 C C . ASN A 1 86 ? -12.820 19.177 28.156 1.00 46.84 86 ASN A C 1
ATOM 652 O O . ASN A 1 86 ? -13.896 19.423 27.608 1.00 46.84 86 ASN A O 1
ATOM 656 N N . SER A 1 87 ? -12.464 17.911 28.392 1.00 43.75 87 SER A N 1
ATOM 657 C CA . SER A 1 87 ? -13.327 16.780 28.014 1.00 43.75 87 SER A CA 1
ATOM 658 C C . SER A 1 87 ? -14.439 16.514 29.044 1.00 43.75 87 SER A C 1
ATOM 660 O O . SER A 1 87 ? -14.480 15.495 29.728 1.00 43.75 87 SER A O 1
ATOM 662 N N . LYS A 1 88 ? -15.432 17.406 29.125 1.00 49.62 88 LYS A N 1
ATOM 663 C CA . LYS A 1 88 ? -16.751 17.003 29.642 1.00 49.62 88 LYS A CA 1
ATOM 664 C C . LYS A 1 88 ? -17.451 16.188 28.558 1.00 49.62 88 LYS A C 1
ATOM 666 O O . LYS A 1 88 ? -18.102 16.759 27.688 1.00 49.62 88 LYS A O 1
ATOM 671 N N . LEU A 1 89 ? -17.291 14.866 28.590 1.00 49.47 89 LEU A N 1
ATOM 672 C CA . LEU A 1 89 ? -18.018 13.963 27.695 1.00 49.47 89 LEU A CA 1
ATOM 673 C C . LEU A 1 89 ? -19.536 14.233 27.782 1.00 49.47 89 LEU A C 1
ATOM 675 O O . LEU A 1 89 ? -20.104 14.147 28.876 1.00 49.47 89 LEU A O 1
ATOM 679 N N . PRO A 1 90 ? -20.205 14.560 26.659 1.00 52.75 90 PRO A N 1
ATOM 680 C CA . PRO A 1 90 ? -21.646 14.762 26.633 1.00 52.75 90 PRO A CA 1
ATOM 681 C C . PRO A 1 90 ? -22.396 13.452 26.878 1.00 52.75 90 PRO A C 1
ATOM 683 O O . PRO A 1 90 ? -21.992 12.383 26.422 1.00 52.75 90 PRO A O 1
ATOM 686 N N . THR A 1 91 ? -23.546 13.543 27.542 1.00 49.97 91 THR A N 1
ATOM 687 C CA . THR A 1 91 ? -24.415 12.403 27.871 1.00 49.97 91 THR A CA 1
ATOM 688 C C . THR A 1 91 ? -24.864 11.596 26.648 1.00 49.97 91 THR A C 1
ATOM 690 O O . THR A 1 91 ? -25.135 10.409 26.793 1.00 49.97 91 THR A O 1
ATOM 693 N N . SER A 1 92 ? -24.864 12.194 25.451 1.00 45.75 92 SER A N 1
ATOM 694 C CA . SER A 1 92 ? -25.213 11.543 24.180 1.00 45.75 92 SER A CA 1
ATOM 695 C C . SER A 1 92 ? -24.303 10.368 23.795 1.00 45.75 92 SER A C 1
ATOM 697 O O . SER A 1 92 ? -24.708 9.528 22.998 1.00 45.75 92 SER A O 1
ATOM 699 N N . PHE A 1 93 ? -23.103 10.251 24.379 1.00 51.00 93 PHE A N 1
ATOM 700 C CA . PHE A 1 93 ? -22.222 9.092 24.173 1.00 51.00 93 PHE A CA 1
ATOM 701 C C . PHE A 1 93 ? -22.695 7.814 24.885 1.00 51.00 93 PHE A C 1
ATOM 703 O O . PHE A 1 93 ? -22.206 6.734 24.565 1.00 51.00 93 PHE A O 1
ATOM 710 N N . LYS A 1 94 ? -23.659 7.898 25.815 1.00 50.66 94 LYS A N 1
ATOM 711 C CA . LYS A 1 94 ? -24.271 6.716 26.455 1.00 50.66 94 LYS A CA 1
ATOM 712 C C . LYS A 1 94 ? -25.281 5.994 25.555 1.00 50.66 94 LYS A C 1
ATOM 714 O O . LYS A 1 94 ? -25.595 4.838 25.819 1.00 50.66 94 LYS A O 1
ATOM 719 N N . ASP A 1 95 ? -25.731 6.651 24.486 1.00 52.03 95 ASP A N 1
ATOM 720 C CA . ASP A 1 95 ? -26.767 6.139 23.582 1.00 52.03 95 ASP A CA 1
ATOM 721 C C . ASP A 1 95 ? -26.201 5.645 22.238 1.00 52.03 95 ASP A C 1
ATOM 723 O O . ASP A 1 95 ? -26.944 5.198 21.361 1.00 52.03 95 ASP A O 1
ATOM 727 N N . LEU A 1 96 ? -24.876 5.685 22.049 1.00 44.84 96 LEU A N 1
ATOM 728 C CA . LEU A 1 96 ? -24.247 5.160 20.838 1.00 44.84 96 LEU A CA 1
ATOM 729 C C . LEU A 1 96 ? -24.231 3.621 20.879 1.00 44.84 96 LEU A C 1
ATOM 731 O O . LEU A 1 96 ? -23.404 3.008 21.548 1.00 44.84 96 LEU A O 1
ATOM 735 N N . GLY A 1 97 ? -25.154 2.994 20.147 1.00 46.50 97 GLY A N 1
ATOM 736 C CA . GLY A 1 97 ? -25.227 1.535 19.979 1.00 46.50 97 GLY A CA 1
ATOM 737 C C . GLY A 1 97 ? -26.400 0.857 20.688 1.00 46.50 97 GLY A C 1
ATOM 738 O O . GLY A 1 97 ? -26.604 -0.343 20.505 1.00 46.50 97 GLY A O 1
ATOM 739 N N . THR A 1 98 ? -27.217 1.599 21.436 1.00 49.19 98 THR A N 1
ATOM 740 C CA . THR A 1 98 ? -28.478 1.077 21.968 1.00 49.19 98 THR A CA 1
ATOM 741 C C . THR A 1 98 ? -29.543 1.131 20.868 1.00 49.19 98 THR A C 1
ATOM 743 O O . THR A 1 98 ? -29.934 2.187 20.376 1.00 49.19 98 THR A O 1
ATOM 746 N N . THR A 1 99 ? -30.006 -0.029 20.407 1.00 44.56 99 THR A N 1
ATOM 747 C CA . THR A 1 99 ? -31.102 -0.114 19.435 1.00 44.56 99 THR A CA 1
ATOM 748 C C . THR A 1 99 ? -32.041 -1.248 19.807 1.00 44.56 99 THR A C 1
ATOM 750 O O . THR A 1 99 ? -31.608 -2.353 20.110 1.00 44.56 99 THR A O 1
ATOM 753 N N . ASN A 1 100 ? -33.345 -0.973 19.758 1.00 55.41 100 ASN A N 1
ATOM 754 C CA . ASN A 1 100 ? -34.398 -1.970 19.971 1.00 55.41 100 ASN A CA 1
ATOM 755 C C . ASN A 1 100 ? -34.741 -2.740 18.679 1.00 55.41 100 ASN A C 1
ATOM 757 O O . ASN A 1 100 ? -35.729 -3.472 18.638 1.00 55.41 100 ASN A O 1
ATOM 761 N N . LYS A 1 101 ? -33.987 -2.536 17.588 1.00 49.91 101 LYS A N 1
ATOM 762 C CA . LYS A 1 101 ? -34.245 -3.190 16.297 1.00 49.91 101 LYS A CA 1
ATOM 763 C C . LYS A 1 101 ? -33.637 -4.598 16.277 1.00 49.91 101 LYS A C 1
ATOM 765 O O . LYS A 1 101 ? -32.491 -4.756 16.680 1.00 49.91 101 LYS A O 1
ATOM 770 N N . PRO A 1 102 ? -34.332 -5.600 15.711 1.00 43.59 102 PRO A N 1
ATOM 771 C CA . PRO A 1 102 ? -33.849 -6.982 15.651 1.00 43.59 102 PRO A CA 1
ATOM 772 C C . PRO A 1 102 ? -32.776 -7.212 14.570 1.00 43.59 102 PRO A C 1
ATOM 774 O O . PRO A 1 102 ? -32.439 -8.356 14.277 1.00 43.59 102 PRO A O 1
ATOM 777 N N . PHE A 1 103 ? -32.260 -6.152 13.937 1.00 39.47 103 PHE A N 1
ATOM 778 C CA . PHE A 1 103 ? -31.255 -6.283 12.885 1.00 39.47 103 PHE A CA 1
ATOM 779 C C . PHE A 1 103 ? -29.838 -6.257 13.468 1.00 39.47 103 PHE A C 1
ATOM 781 O O . PHE A 1 103 ? -29.577 -5.463 14.376 1.00 39.47 103 PHE A O 1
ATOM 788 N N . PRO A 1 104 ? -28.904 -7.069 12.936 1.00 39.16 104 PRO A N 1
ATOM 789 C CA . PRO A 1 104 ? -27.536 -7.101 13.430 1.00 39.16 104 PRO A CA 1
ATOM 790 C C . PRO A 1 104 ? -26.864 -5.736 13.259 1.00 39.16 104 PRO A C 1
ATOM 792 O O . PRO A 1 104 ? -26.733 -5.225 12.147 1.00 39.16 104 PRO A O 1
ATOM 795 N N . VAL A 1 105 ? -26.408 -5.157 14.367 1.00 46.00 105 VAL A N 1
ATOM 796 C CA . VAL A 1 105 ? -25.460 -4.039 14.355 1.00 46.00 105 VAL A CA 1
ATOM 797 C C . VAL A 1 105 ? -24.101 -4.599 13.932 1.00 46.00 105 VAL A C 1
ATOM 799 O O . VAL A 1 105 ? -23.685 -5.647 14.428 1.00 46.00 105 VAL A O 1
ATOM 802 N N . ARG A 1 106 ? -23.393 -3.931 13.013 1.00 41.03 106 ARG A N 1
ATOM 803 C CA . ARG A 1 106 ? -22.032 -4.333 12.624 1.00 41.03 106 ARG A CA 1
ATOM 804 C C . ARG A 1 106 ? -21.118 -4.194 13.850 1.00 41.03 106 ARG A C 1
ATOM 806 O O . ARG A 1 106 ? -20.735 -3.094 14.221 1.00 41.03 106 ARG A O 1
ATOM 813 N N . THR A 1 107 ? -20.771 -5.312 14.479 1.00 41.50 107 THR A N 1
ATOM 814 C CA . THR A 1 107 ? -19.960 -5.398 15.710 1.00 41.50 107 THR A C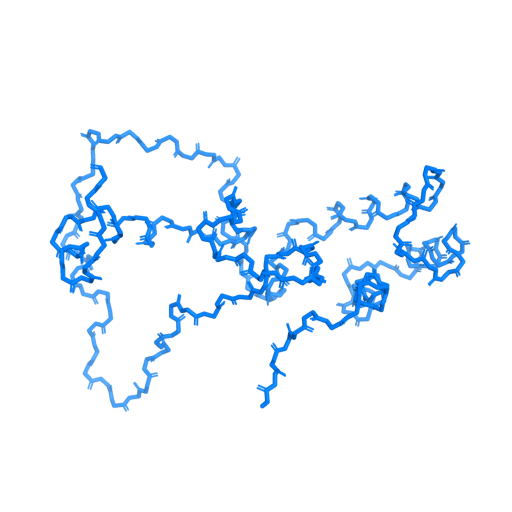A 1
ATOM 815 C C . THR A 1 107 ? -18.453 -5.446 15.462 1.00 41.50 107 THR A C 1
ATOM 817 O O . THR A 1 107 ? -17.678 -5.744 16.372 1.00 41.50 107 THR A O 1
ATOM 820 N N . ARG A 1 108 ? -17.978 -5.186 14.240 1.00 41.41 108 ARG A N 1
ATOM 821 C CA . ARG A 1 108 ? -16.558 -5.381 13.936 1.00 41.41 108 ARG A CA 1
ATOM 822 C C . ARG A 1 108 ? -15.726 -4.165 14.349 1.00 41.41 108 ARG A C 1
ATOM 824 O O . ARG A 1 108 ? -15.390 -3.335 13.521 1.00 41.41 108 ARG A O 1
ATOM 831 N N . MET A 1 109 ? -15.346 -4.119 15.626 1.00 41.56 109 MET A N 1
ATOM 832 C CA . MET A 1 109 ? -14.275 -3.240 16.125 1.00 41.56 109 MET A CA 1
ATOM 833 C C . MET A 1 109 ? -12.870 -3.799 15.826 1.00 41.56 109 MET A C 1
ATOM 835 O O . MET A 1 109 ? -11.873 -3.124 16.048 1.00 41.56 109 MET A O 1
ATOM 839 N N . LEU A 1 110 ? -12.760 -5.047 15.347 1.00 42.72 110 LEU A N 1
ATOM 840 C CA . LEU A 1 110 ? -11.486 -5.759 15.212 1.00 42.72 110 LEU A CA 1
ATOM 841 C C . LEU A 1 110 ? -11.454 -6.603 13.930 1.00 42.72 110 LEU A C 1
ATOM 843 O O . LEU A 1 110 ? -11.710 -7.806 13.922 1.00 42.72 110 LEU A O 1
ATOM 847 N N . GLY A 1 111 ? -11.131 -5.961 12.816 1.00 37.53 111 GLY A N 1
ATOM 848 C CA . GLY A 1 111 ? -10.448 -6.611 11.704 1.00 37.53 111 GLY A CA 1
ATOM 849 C C . GLY A 1 111 ? -9.053 -6.018 11.637 1.00 37.53 111 GLY A C 1
ATOM 850 O O . GLY A 1 111 ? -8.841 -5.095 10.865 1.00 37.53 111 GLY A O 1
ATOM 851 N N . ARG A 1 112 ? -8.130 -6.467 12.496 1.00 48.81 112 ARG A N 1
ATOM 852 C CA . ARG A 1 112 ? -6.734 -6.016 12.418 1.00 48.81 112 ARG A CA 1
ATOM 853 C C . ARG A 1 112 ? -6.135 -6.631 11.150 1.00 4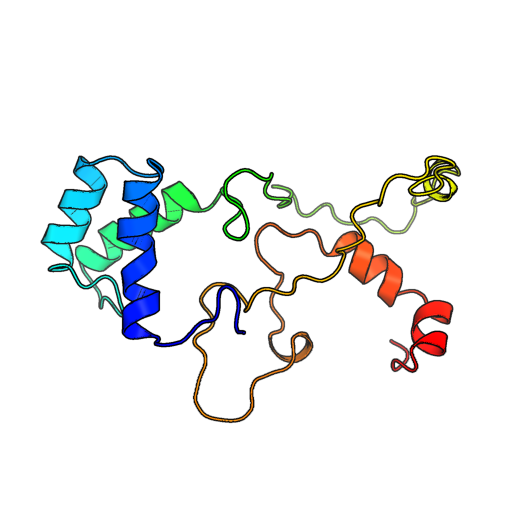8.81 112 ARG A C 1
ATOM 855 O O . ARG A 1 112 ? -5.778 -7.805 11.152 1.00 48.81 112 ARG A O 1
ATOM 862 N N . ALA A 1 113 ? -6.150 -5.885 10.049 1.00 52.25 113 ALA A N 1
ATOM 863 C CA . ALA A 1 113 ? -5.392 -6.231 8.850 1.00 52.25 113 ALA A CA 1
ATOM 864 C C . ALA A 1 113 ? -3.895 -6.153 9.176 1.00 52.25 113 ALA A C 1
ATOM 866 O O . ALA A 1 113 ? -3.529 -5.347 10.026 1.00 52.25 113 ALA A O 1
ATOM 867 N N . TRP A 1 114 ? -3.053 -6.983 8.541 1.00 55.00 114 TRP A N 1
ATOM 868 C CA . TRP A 1 114 ? -1.592 -6.931 8.718 1.00 55.00 114 TRP A CA 1
ATOM 869 C C . TRP A 1 114 ? -1.096 -5.460 8.560 1.00 55.00 114 TRP A C 1
ATOM 871 O O . TRP A 1 114 ? -1.704 -4.754 7.749 1.00 55.00 114 TRP A O 1
ATOM 881 N N . PRO A 1 115 ? -0.080 -4.936 9.289 1.00 55.38 115 PRO A N 1
ATOM 882 C CA . PRO A 1 115 ? 0.287 -3.530 9.175 1.00 55.38 115 PRO A CA 1
ATOM 883 C C . PRO A 1 115 ? 0.702 -3.288 7.733 1.00 55.38 115 PRO A C 1
ATOM 885 O O . PRO A 1 115 ? 1.454 -4.079 7.153 1.00 55.38 115 PRO A O 1
ATOM 888 N N . LEU A 1 116 ? 0.168 -2.221 7.148 1.00 55.50 116 LEU A N 1
ATOM 889 C CA . LEU A 1 116 ? 0.414 -1.894 5.758 1.00 55.50 116 LEU A CA 1
ATOM 890 C C . LEU A 1 116 ? 1.920 -1.937 5.445 1.00 55.50 116 LEU A C 1
ATOM 892 O O . LEU A 1 116 ? 2.715 -1.315 6.147 1.00 55.50 116 LEU A O 1
ATOM 896 N N . ARG A 1 117 ? 2.295 -2.661 4.380 1.00 55.56 117 ARG A N 1
ATOM 897 C CA . ARG A 1 117 ? 3.682 -2.844 3.901 1.00 55.56 117 ARG A CA 1
ATOM 898 C C . ARG A 1 117 ? 4.640 -3.558 4.857 1.00 55.56 117 ARG A C 1
ATOM 900 O O . ARG A 1 117 ? 5.811 -3.689 4.514 1.00 55.56 117 ARG A O 1
ATOM 907 N N . ALA A 1 118 ? 4.200 -4.063 6.009 1.00 59.22 118 ALA A N 1
ATOM 908 C CA . ALA A 1 118 ? 5.066 -4.894 6.835 1.00 59.22 118 ALA A CA 1
ATOM 909 C C . ALA A 1 118 ? 5.196 -6.280 6.178 1.00 59.22 118 ALA A C 1
ATOM 911 O O . ALA A 1 118 ? 4.215 -7.025 6.141 1.00 59.22 118 ALA A O 1
ATOM 912 N N . PRO A 1 119 ? 6.370 -6.674 5.656 1.00 58.06 119 PRO A N 1
ATOM 913 C CA . PRO A 1 119 ? 6.528 -8.012 5.110 1.00 58.06 119 PRO A CA 1
ATOM 914 C C . PRO A 1 119 ? 6.358 -9.041 6.231 1.00 58.06 119 PRO A C 1
ATOM 916 O O . PRO A 1 119 ? 6.872 -8.857 7.340 1.00 58.06 119 PRO A O 1
ATOM 919 N N . VAL A 1 120 ? 5.672 -10.148 5.946 1.00 62.72 120 VAL A N 1
ATOM 920 C CA . VAL A 1 120 ? 5.719 -11.313 6.833 1.00 62.72 120 VAL A CA 1
ATOM 921 C C . VAL A 1 120 ? 7.117 -11.909 6.703 1.00 62.72 120 VAL A C 1
ATOM 923 O O . VAL A 1 120 ? 7.485 -12.456 5.667 1.00 62.72 120 VAL A O 1
ATOM 926 N N . LYS A 1 121 ? 7.931 -11.746 7.746 1.00 65.00 121 LYS A N 1
ATOM 927 C CA . LYS A 1 121 ? 9.264 -12.350 7.824 1.00 65.00 121 LYS A CA 1
ATOM 928 C C . LYS A 1 121 ? 9.159 -13.730 8.462 1.00 65.00 121 LYS A C 1
ATOM 930 O O . LYS A 1 121 ? 8.358 -13.935 9.373 1.00 65.00 121 LYS A O 1
ATOM 935 N N . ALA A 1 122 ? 9.999 -14.660 8.015 1.00 68.69 122 ALA A N 1
ATOM 936 C CA . ALA A 1 122 ? 10.141 -15.945 8.686 1.00 68.69 122 ALA A CA 1
ATOM 937 C C . ALA A 1 122 ? 10.572 -15.732 10.149 1.00 68.69 122 ALA A C 1
ATOM 939 O O . ALA A 1 122 ? 11.478 -14.944 10.427 1.00 68.69 122 ALA A O 1
ATOM 940 N N . GLY A 1 123 ? 9.925 -16.439 11.076 1.00 71.81 123 GLY A N 1
ATOM 941 C CA . GLY A 1 123 ? 10.196 -16.340 12.509 1.00 71.81 123 GLY A CA 1
ATOM 942 C C . GLY A 1 123 ? 8.966 -15.946 13.322 1.00 71.81 123 GLY A C 1
ATOM 943 O O . GLY A 1 123 ? 7.826 -16.158 12.910 1.00 71.81 123 GLY A O 1
ATOM 944 N N . ARG A 1 124 ? 9.205 -15.412 14.522 1.00 64.62 124 ARG A N 1
ATOM 945 C CA . ARG A 1 124 ? 8.146 -14.971 15.435 1.00 64.62 124 ARG A CA 1
ATOM 946 C C . ARG A 1 124 ? 7.367 -13.817 14.800 1.00 64.62 124 ARG A C 1
ATOM 948 O O . ARG A 1 124 ? 7.931 -12.755 14.560 1.00 64.62 124 ARG A O 1
ATOM 955 N N . VAL A 1 125 ? 6.073 -14.032 14.575 1.00 63.62 125 VAL A N 1
ATOM 956 C CA . VAL A 1 125 ? 5.132 -13.003 14.118 1.00 63.62 125 VAL A CA 1
ATOM 957 C C . VAL A 1 125 ? 4.955 -11.988 15.255 1.00 63.62 125 VAL A C 1
ATOM 959 O O . VAL A 1 125 ? 4.474 -12.388 16.320 1.00 63.62 125 VAL A O 1
ATOM 962 N N . PRO A 1 126 ? 5.372 -10.718 15.088 1.00 57.91 126 PRO A N 1
ATOM 963 C CA . PRO A 1 126 ? 5.237 -9.729 16.147 1.00 57.91 126 PRO A CA 1
ATOM 964 C C . PRO A 1 126 ? 3.762 -9.464 16.449 1.00 57.91 126 PRO A C 1
ATOM 966 O O . PRO A 1 126 ? 2.912 -9.437 15.553 1.00 57.91 126 PRO A O 1
ATOM 969 N N . LEU A 1 127 ? 3.456 -9.266 17.728 1.00 54.47 127 LEU A N 1
ATOM 970 C CA . LEU A 1 127 ? 2.144 -8.799 18.159 1.00 54.47 127 LEU A CA 1
ATOM 971 C C . LEU A 1 127 ? 1.942 -7.346 17.722 1.00 54.47 127 LEU A C 1
ATOM 973 O O . LEU A 1 127 ? 2.891 -6.592 17.546 1.00 54.47 127 LEU A O 1
ATOM 977 N N . TRP A 1 128 ? 0.684 -6.914 17.638 1.00 52.69 128 TRP A N 1
ATOM 978 C CA . TRP A 1 128 ? 0.338 -5.528 17.292 1.00 52.69 128 TRP A CA 1
ATOM 979 C C . TRP A 1 128 ? 1.037 -4.485 18.160 1.00 52.69 128 TRP A C 1
ATOM 981 O O . TRP A 1 128 ? 1.491 -3.460 17.665 1.00 52.69 128 TRP A O 1
ATOM 991 N N . GLN A 1 129 ? 1.152 -4.783 19.453 1.00 51.66 129 GLN A N 1
ATOM 992 C CA . GLN A 1 129 ? 1.829 -3.936 20.433 1.00 51.66 129 GLN A CA 1
ATOM 993 C C . GLN A 1 129 ? 3.332 -3.799 20.149 1.00 51.66 129 GLN A C 1
ATOM 995 O O . GLN A 1 129 ? 3.932 -2.792 20.501 1.00 51.66 129 GLN A O 1
ATOM 1000 N N . GLU A 1 130 ? 3.932 -4.789 19.487 1.00 54.94 130 GLU A N 1
ATOM 1001 C CA . GLU A 1 130 ? 5.355 -4.817 19.138 1.00 54.94 130 GLU A CA 1
ATOM 1002 C C . GLU A 1 130 ? 5.642 -4.131 17.793 1.00 54.94 130 GLU A C 1
ATOM 1004 O O . GLU A 1 130 ? 6.791 -3.815 17.501 1.00 54.94 130 GLU A O 1
ATOM 1009 N N . VAL A 1 131 ? 4.611 -3.886 16.976 1.00 56.44 131 VAL A N 1
ATOM 1010 C CA . VAL A 1 131 ? 4.727 -3.231 15.661 1.00 56.44 131 VAL A CA 1
ATOM 1011 C C . VAL A 1 131 ? 4.703 -1.694 15.764 1.00 56.44 131 VAL A C 1
ATOM 1013 O O . VAL A 1 131 ? 5.080 -1.019 14.808 1.00 56.44 131 VAL A O 1
ATOM 1016 N N . ALA A 1 132 ? 4.321 -1.145 16.925 1.00 46.25 132 ALA A N 1
ATOM 1017 C CA . ALA A 1 132 ? 4.532 0.245 17.366 1.00 46.25 132 ALA A CA 1
ATOM 1018 C C . ALA A 1 132 ? 4.475 1.326 16.264 1.00 46.25 132 ALA A C 1
ATOM 1020 O O . ALA A 1 132 ? 5.329 2.206 16.179 1.00 46.25 132 ALA A O 1
ATOM 1021 N N . SER A 1 133 ? 3.459 1.266 15.409 1.00 53.16 133 SER A N 1
ATOM 1022 C CA . SER A 1 133 ? 3.186 2.284 14.400 1.00 53.16 133 SER A CA 1
ATOM 1023 C C . SER A 1 133 ? 1.682 2.504 14.332 1.00 53.16 133 SER A C 1
ATOM 1025 O O . SER A 1 133 ? 0.900 1.550 14.340 1.00 53.16 133 SER A O 1
ATOM 1027 N N . GLY A 1 134 ? 1.275 3.776 14.333 1.00 56.03 134 GLY A N 1
ATOM 1028 C CA . GLY A 1 134 ? -0.117 4.152 14.118 1.00 56.03 134 GLY A CA 1
ATOM 1029 C C . GLY A 1 134 ? -0.593 3.550 12.801 1.00 56.03 134 GLY A C 1
ATOM 1030 O O . GLY A 1 134 ? 0.097 3.633 11.786 1.00 56.03 134 GLY A O 1
ATOM 1031 N N . VAL A 1 135 ? -1.745 2.890 12.830 1.00 62.25 135 VAL A N 1
ATOM 1032 C CA . VAL A 1 135 ? -2.313 2.263 11.638 1.00 62.25 135 VAL A CA 1
ATOM 1033 C C . VAL A 1 135 ? -2.755 3.385 10.688 1.00 62.25 135 VAL A C 1
ATOM 1035 O O . VAL A 1 135 ? -3.561 4.221 11.103 1.00 62.25 135 VAL A O 1
ATOM 1038 N N . PRO A 1 136 ? -2.266 3.435 9.432 1.00 65.38 136 PRO A N 1
ATOM 1039 C CA . PRO A 1 136 ? -2.713 4.443 8.475 1.00 65.38 136 PRO A CA 1
ATOM 1040 C C . PRO A 1 136 ? -4.242 4.465 8.345 1.00 65.38 136 PRO A C 1
ATOM 1042 O O . PRO A 1 136 ? -4.893 3.433 8.437 1.00 65.38 136 PRO A O 1
ATOM 1045 N N . CYS A 1 137 ? -4.838 5.632 8.151 1.00 65.94 137 CYS A N 1
ATOM 1046 C CA . CYS A 1 137 ? -6.265 5.840 7.923 1.00 65.94 137 CYS A CA 1
ATOM 1047 C C . CYS A 1 137 ? -7.234 5.333 8.998 1.00 65.94 137 CYS A C 1
ATOM 1049 O O . CYS A 1 137 ? -8.444 5.427 8.797 1.00 65.94 137 CYS A O 1
ATOM 1051 N N . MET A 1 138 ? -6.740 4.879 10.151 1.00 67.19 138 MET A N 1
ATOM 1052 C CA . MET A 1 138 ? -7.547 4.455 11.291 1.00 67.19 138 MET A CA 1
ATOM 1053 C C . MET A 1 138 ? -7.336 5.422 12.456 1.00 67.19 138 MET A C 1
ATOM 1055 O O . MET A 1 138 ? -6.204 5.741 12.806 1.00 67.19 138 MET A O 1
ATOM 1059 N N . SER A 1 139 ? -8.429 5.875 13.071 1.00 65.88 139 SER A N 1
ATOM 1060 C CA . SER A 1 139 ? -8.362 6.573 14.356 1.00 65.88 139 SER A CA 1
ATOM 1061 C C . SER A 1 139 ? -8.324 5.531 15.470 1.00 65.88 139 SER A C 1
ATOM 1063 O O . SER A 1 139 ? -9.247 4.724 15.606 1.00 65.88 139 SER A O 1
ATOM 1065 N N . ASP A 1 140 ? -7.255 5.530 16.260 1.00 64.88 140 ASP A N 1
ATOM 1066 C CA . ASP A 1 140 ? -7.152 4.708 17.462 1.00 64.88 140 ASP A CA 1
ATOM 1067 C C . ASP A 1 140 ? -7.739 5.404 18.697 1.00 64.88 140 ASP A C 1
ATOM 1069 O O . ASP A 1 140 ? -7.829 4.766 19.737 1.00 64.88 140 ASP A O 1
ATOM 1073 N N . GLU A 1 141 ? -8.237 6.642 18.583 1.00 66.38 141 GLU A N 1
ATOM 1074 C CA . GLU A 1 141 ? -8.763 7.450 19.696 1.00 66.38 141 GLU A CA 1
ATOM 1075 C C . GLU A 1 141 ? -9.752 6.678 20.577 1.00 66.38 141 GLU A C 1
ATOM 1077 O O . GLU A 1 141 ? -9.646 6.698 21.800 1.00 66.38 141 GLU A O 1
ATOM 1082 N N . VAL A 1 142 ? -10.696 5.951 19.968 1.00 67.19 142 VAL A N 1
ATOM 1083 C CA . VAL A 1 142 ? -11.692 5.149 20.702 1.00 67.19 142 VAL A CA 1
ATOM 1084 C C . VAL A 1 142 ? -11.041 3.960 21.407 1.00 67.19 142 VAL A C 1
ATOM 1086 O O . VAL A 1 142 ? -11.389 3.649 22.545 1.00 67.19 142 VAL A O 1
ATOM 1089 N N . ALA A 1 143 ? -10.109 3.281 20.737 1.00 65.62 143 ALA A N 1
ATOM 1090 C CA . ALA A 1 143 ? -9.423 2.124 21.299 1.00 65.62 143 ALA A CA 1
ATOM 1091 C C . ALA A 1 143 ? -8.486 2.538 22.440 1.00 65.62 143 ALA A C 1
ATOM 1093 O O . ALA A 1 143 ? -8.459 1.871 23.470 1.00 65.62 143 ALA A O 1
ATOM 1094 N N . THR A 1 144 ? -7.781 3.654 22.274 1.00 65.75 144 THR A N 1
ATOM 1095 C CA . THR A 1 144 ? -6.907 4.274 23.269 1.00 65.75 144 THR A CA 1
ATOM 1096 C C . THR A 1 144 ? -7.722 4.762 24.460 1.00 65.75 144 THR A C 1
ATOM 1098 O O . THR A 1 144 ? -7.479 4.310 25.569 1.00 65.75 144 THR A O 1
ATOM 1101 N N . ALA A 1 145 ? -8.793 5.535 24.249 1.00 69.88 145 ALA A N 1
ATOM 1102 C CA . ALA A 1 145 ? -9.671 5.982 25.335 1.00 69.88 145 ALA A CA 1
ATOM 1103 C C . ALA A 1 145 ? -10.308 4.817 26.116 1.00 69.88 145 ALA A C 1
ATOM 1105 O O . ALA A 1 145 ? -10.536 4.918 27.321 1.00 69.88 145 ALA A O 1
ATOM 1106 N N . TRP A 1 146 ? -10.602 3.702 25.441 1.00 74.56 146 TRP A N 1
ATOM 1107 C CA . TRP A 1 146 ? -11.095 2.488 26.090 1.00 74.56 146 TRP A CA 1
ATOM 1108 C C . TRP A 1 146 ? -9.992 1.756 26.870 1.00 74.56 146 TRP A C 1
ATOM 1110 O O . TRP A 1 146 ? -10.232 1.327 27.998 1.00 74.56 146 TRP A O 1
ATOM 1120 N N . LEU A 1 147 ? -8.785 1.636 26.305 1.00 71.62 147 LEU A N 1
ATOM 1121 C CA . LEU A 1 147 ? -7.636 0.986 26.944 1.00 71.62 147 LEU A CA 1
ATOM 1122 C C . LEU A 1 147 ? -6.990 1.820 28.052 1.00 71.62 147 LEU A C 1
ATOM 1124 O O . LEU A 1 147 ? -6.328 1.232 28.901 1.00 71.62 147 LEU A O 1
ATOM 1128 N N . ASP A 1 148 ? -7.182 3.133 28.077 1.00 75.31 148 ASP A N 1
ATOM 1129 C CA . ASP A 1 148 ? -6.689 4.028 29.131 1.00 75.31 148 ASP A CA 1
ATOM 1130 C C . ASP A 1 148 ? -7.611 4.038 30.363 1.00 75.31 148 ASP A C 1
ATOM 1132 O O . ASP A 1 148 ? -7.339 4.702 31.360 1.00 75.31 148 ASP A O 1
ATOM 1136 N N . ASN A 1 149 ? -8.712 3.283 30.328 1.00 81.44 149 ASN A N 1
ATOM 1137 C CA . ASN A 1 149 ? -9.599 3.120 31.469 1.00 81.44 149 ASN A CA 1
ATOM 1138 C C . ASN A 1 149 ? -9.125 1.978 32.388 1.00 81.44 149 ASN A C 1
ATOM 1140 O O . ASN A 1 149 ? -9.212 0.804 32.027 1.00 81.44 149 ASN A O 1
ATOM 1144 N N . ASP A 1 150 ? -8.715 2.300 33.617 1.00 85.25 150 ASP A N 1
ATOM 1145 C CA . ASP A 1 150 ? -8.218 1.320 34.601 1.00 85.25 150 ASP A CA 1
ATOM 1146 C C . ASP A 1 150 ? -9.200 0.180 34.907 1.00 85.25 150 ASP A C 1
ATOM 1148 O O . ASP A 1 150 ? -8.792 -0.968 35.105 1.00 85.25 150 ASP A O 1
ATOM 1152 N N . GLY A 1 151 ? -10.505 0.473 34.923 1.00 86.44 151 GLY A N 1
ATOM 1153 C CA . GLY A 1 151 ? -11.548 -0.527 35.149 1.00 86.44 151 GLY A CA 1
ATOM 1154 C C . GLY A 1 151 ? -11.633 -1.526 33.998 1.00 86.44 151 GLY A C 1
ATOM 1155 O O . GLY A 1 151 ? -11.703 -2.734 34.226 1.00 86.44 151 GLY A O 1
ATOM 1156 N N . VAL A 1 152 ? -11.553 -1.029 32.761 1.00 79.31 152 VAL A N 1
ATOM 1157 C CA . VAL A 1 152 ? -11.480 -1.865 31.558 1.00 79.31 152 VAL A CA 1
ATOM 1158 C C . VAL A 1 152 ? -10.210 -2.708 31.573 1.00 79.31 152 VAL A C 1
ATOM 1160 O O . VAL A 1 152 ? -10.305 -3.924 31.417 1.00 79.31 152 VAL A O 1
ATOM 1163 N N . ARG A 1 153 ? -9.039 -2.102 31.811 1.00 77.19 153 ARG A N 1
ATOM 1164 C CA . ARG A 1 153 ? -7.752 -2.818 31.867 1.00 77.19 153 ARG A CA 1
ATOM 1165 C C . ARG A 1 153 ? -7.765 -3.930 32.907 1.00 77.19 153 ARG A C 1
ATOM 1167 O O . ARG A 1 153 ? -7.371 -5.053 32.603 1.00 77.19 153 ARG A O 1
ATOM 1174 N N . SER A 1 154 ? -8.287 -3.641 34.097 1.00 83.19 154 SER A N 1
ATOM 1175 C CA . SER A 1 154 ? -8.429 -4.620 35.177 1.00 83.19 154 SER A CA 1
ATOM 1176 C C . SER A 1 154 ? -9.345 -5.777 34.774 1.00 83.19 154 SER A C 1
ATOM 1178 O O . SER A 1 154 ? -9.002 -6.937 35.001 1.00 83.19 154 SER A O 1
ATOM 1180 N N . ALA A 1 155 ? -10.479 -5.479 34.131 1.00 85.50 155 ALA A N 1
ATOM 1181 C CA . ALA A 1 155 ? -11.434 -6.489 33.675 1.00 85.50 155 ALA A CA 1
ATOM 1182 C C . ALA A 1 155 ? -10.870 -7.394 32.568 1.00 85.50 155 ALA A C 1
ATOM 1184 O O . ALA A 1 155 ? -11.234 -8.565 32.495 1.00 85.50 155 ALA A O 1
ATOM 1185 N N . ILE A 1 156 ? -9.974 -6.871 31.726 1.00 80.62 156 ILE A N 1
ATOM 1186 C CA . ILE A 1 156 ? -9.300 -7.644 30.671 1.00 80.62 156 ILE A CA 1
ATOM 1187 C C . ILE A 1 156 ? -7.927 -8.185 31.095 1.00 80.62 156 ILE A C 1
ATOM 1189 O O . ILE A 1 156 ? -7.202 -8.712 30.254 1.00 80.62 156 ILE A O 1
ATOM 1193 N N . HIS A 1 157 ? -7.560 -8.059 32.374 1.00 86.62 157 HIS A N 1
ATOM 1194 C CA . HIS A 1 157 ? -6.260 -8.469 32.918 1.00 86.62 157 HIS A CA 1
ATOM 1195 C C . HIS A 1 157 ? -5.045 -7.849 32.196 1.00 86.62 157 HIS A C 1
ATOM 1197 O O . HIS A 1 157 ? -3.987 -8.471 32.091 1.00 86.62 157 HIS A O 1
ATOM 1203 N N . ALA A 1 158 ? -5.183 -6.619 31.698 1.00 74.12 158 ALA A N 1
ATOM 1204 C CA . ALA A 1 158 ? -4.076 -5.840 31.155 1.00 74.12 158 ALA A CA 1
ATOM 1205 C C . ALA A 1 158 ? -3.313 -5.112 32.278 1.00 74.12 158 ALA A C 1
ATOM 1207 O O . ALA A 1 158 ? -3.906 -4.658 33.255 1.00 74.12 158 ALA A O 1
ATOM 1208 N N . GLN A 1 159 ? -1.993 -4.978 32.123 1.00 67.00 159 GLN A N 1
ATOM 1209 C CA . GLN A 1 159 ? -1.115 -4.268 33.065 1.00 67.00 159 GLN A CA 1
ATOM 1210 C C . GLN A 1 159 ? -1.540 -2.797 33.207 1.00 67.00 159 GLN A C 1
ATOM 1212 O O . GLN A 1 159 ? -1.876 -2.184 32.199 1.00 67.00 159 GLN A O 1
ATOM 1217 N N . SER A 1 160 ? -1.534 -2.211 34.406 1.00 61.25 160 SER A N 1
ATOM 1218 C CA . SER A 1 160 ? -1.784 -0.767 34.575 1.00 61.25 160 SER A CA 1
ATOM 1219 C C . SER A 1 160 ? -0.716 0.059 33.847 1.00 61.25 160 SER A C 1
ATOM 1221 O O . SER A 1 160 ? 0.423 -0.400 33.730 1.00 61.25 160 SER A O 1
ATOM 1223 N N . VAL A 1 161 ? -1.096 1.230 33.329 1.00 61.50 161 VAL A N 1
ATOM 1224 C CA . VAL A 1 161 ? -0.165 2.168 32.673 1.00 61.50 161 VAL A CA 1
ATOM 1225 C C . VAL A 1 161 ? 0.688 2.878 33.719 1.00 61.50 161 VAL A C 1
ATOM 1227 O O . VAL A 1 161 ? 0.132 3.218 34.787 1.00 61.50 161 VAL A O 1
#

pLDDT: mean 71.63, std 19.55, range [36.19, 98.12]

Radius of gyration: 20.48 Å; chains: 1; bounding box: 52×40×54 Å